Protein AF-A0A485AJV1-F1 (afdb_monomer_lite)

Sequence (93 aa):
MLNLARKKPADAEQVYAYGLYMSGNGQDQAALTHLAALPASQWTDNIRELDTRLRSDQVIAQANRLRDGGQETQAIALLKQAARIRAHSLDAG

Foldseek 3Di:
DPPPPPPDVDDQVVLLVVLVVCVVVVNLVVSLVSLVVHPPVNHDLSSVLSNLLSVLVVLQVVLVVCVVVVNNVVSVVSNVVSVVSNVVSVVPD

Secondary structure (DSSP, 8-state):
--------TT-HHHHHHHHHHHHHTT-HHHHHHHHTTS-GGG--HHHHHHHHHHHHHHHHHHHHHHHHTT-HHHHHHHHHHHHHHHHHHHT--

Structure (mmCIF, N/CA/C/O backbone):
data_AF-A0A485AJV1-F1
#
_entry.id   AF-A0A485AJV1-F1
#
loop_
_atom_site.group_PDB
_atom_site.id
_atom_site.type_symbol
_atom_site.label_atom_id
_atom_site.label_alt_id
_atom_site.label_comp_id
_atom_site.label_asym_id
_atom_site.label_entity_id
_atom_site.label_seq_id
_atom_site.pdbx_PDB_ins_code
_atom_site.Cartn_x
_atom_site.Cartn_y
_atom_site.Cartn_z
_atom_site.occupancy
_atom_site.B_iso_or_equiv
_atom_site.auth_seq_id
_atom_site.auth_comp_id
_atom_site.auth_asym_id
_atom_site.auth_atom_id
_atom_site.pdbx_PDB_model_num
ATOM 1 N N . MET A 1 1 ? 24.717 8.647 -33.224 1.00 38.56 1 MET A N 1
ATOM 2 C CA . MET A 1 1 ? 23.448 7.986 -33.599 1.00 38.56 1 MET A CA 1
ATOM 3 C C . MET A 1 1 ? 22.722 7.627 -32.315 1.00 38.56 1 MET A C 1
ATOM 5 O O . MET A 1 1 ? 23.286 6.881 -31.525 1.00 38.56 1 MET A O 1
ATOM 9 N N . LEU A 1 2 ? 21.547 8.214 -32.055 1.00 50.53 2 LEU A N 1
ATOM 10 C CA . LEU A 1 2 ? 20.719 7.821 -30.913 1.00 50.53 2 LEU A CA 1
ATOM 11 C C . LEU A 1 2 ? 20.264 6.378 -31.135 1.00 50.53 2 LEU A C 1
ATOM 13 O O . LEU A 1 2 ? 19.510 6.104 -32.068 1.00 50.53 2 LEU A O 1
ATOM 17 N N . ASN A 1 3 ? 20.745 5.460 -30.299 1.00 50.53 3 ASN A N 1
ATOM 18 C CA . ASN A 1 3 ? 20.180 4.123 -30.216 1.00 50.53 3 ASN A CA 1
ATOM 19 C C . ASN A 1 3 ? 18.766 4.284 -29.660 1.00 50.53 3 ASN A C 1
ATOM 21 O O . ASN A 1 3 ? 18.582 4.506 -28.465 1.00 50.53 3 ASN A O 1
ATOM 25 N N . LEU A 1 4 ? 17.779 4.247 -30.554 1.00 52.81 4 LEU A N 1
ATOM 26 C CA . LEU A 1 4 ? 16.367 4.181 -30.212 1.00 52.81 4 LEU A CA 1
ATOM 27 C C . LEU A 1 4 ? 16.187 2.978 -29.291 1.00 52.81 4 LEU A C 1
ATOM 29 O O . LEU A 1 4 ? 16.279 1.830 -29.735 1.00 52.81 4 LEU A O 1
ATOM 33 N N . ALA A 1 5 ? 16.000 3.267 -28.001 1.00 54.88 5 ALA A N 1
ATOM 34 C CA . ALA A 1 5 ? 15.647 2.302 -26.981 1.00 54.88 5 ALA A CA 1
ATOM 35 C C . ALA A 1 5 ? 14.568 1.396 -27.569 1.00 54.88 5 ALA A C 1
ATOM 37 O O . ALA A 1 5 ? 13.480 1.856 -27.931 1.00 54.88 5 ALA A O 1
ATOM 38 N N . ARG A 1 6 ? 14.908 0.115 -27.754 1.00 53.97 6 ARG A N 1
ATOM 39 C CA . ARG A 1 6 ? 13.934 -0.904 -28.134 1.00 53.97 6 ARG A CA 1
ATOM 40 C C . ARG A 1 6 ? 12.778 -0.732 -27.159 1.00 53.97 6 ARG A C 1
ATOM 42 O O . ARG A 1 6 ? 13.004 -0.900 -25.965 1.00 53.97 6 ARG A O 1
ATOM 49 N N . LYS A 1 7 ? 11.588 -0.361 -27.649 1.00 49.53 7 LYS A N 1
ATOM 50 C CA . LYS A 1 7 ? 10.342 -0.408 -26.877 1.00 49.53 7 LYS A CA 1
ATOM 51 C C . LYS A 1 7 ? 10.221 -1.833 -26.349 1.00 49.53 7 LYS A C 1
ATOM 53 O O . LYS A 1 7 ? 9.771 -2.724 -27.065 1.00 49.53 7 LYS A O 1
ATOM 58 N N . LYS A 1 8 ? 10.720 -2.061 -25.137 1.00 55.16 8 LYS A N 1
ATOM 59 C CA . LYS A 1 8 ? 10.496 -3.292 -24.406 1.00 55.16 8 LYS A CA 1
ATOM 60 C C . LYS A 1 8 ? 9.105 -3.128 -23.809 1.00 55.16 8 LYS A C 1
ATOM 62 O O . LYS A 1 8 ? 8.913 -2.201 -23.0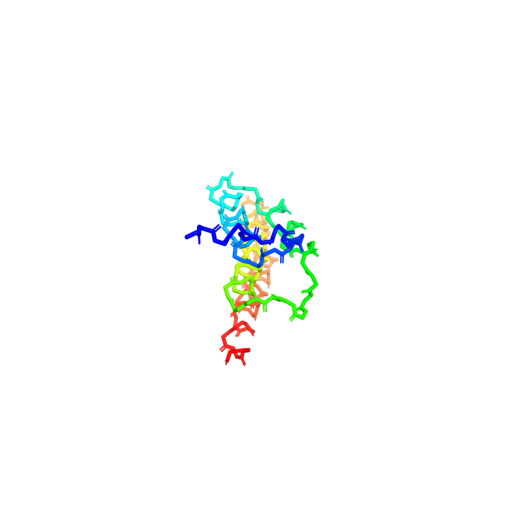24 1.00 55.16 8 LYS A O 1
ATOM 67 N N . PRO A 1 9 ? 8.109 -3.934 -24.204 1.00 52.06 9 PRO A N 1
ATOM 68 C CA . PRO A 1 9 ? 6.920 -4.043 -23.379 1.00 52.06 9 PRO A CA 1
ATOM 69 C C . PRO A 1 9 ? 7.406 -4.451 -21.981 1.00 52.06 9 PRO A C 1
ATOM 71 O O . PRO A 1 9 ? 8.136 -5.434 -21.868 1.00 52.06 9 PRO A O 1
ATOM 74 N N . ALA A 1 10 ? 7.052 -3.657 -20.967 1.00 64.06 10 ALA A N 1
ATOM 75 C CA . ALA A 1 10 ? 7.436 -3.846 -19.565 1.00 64.06 10 ALA A CA 1
ATOM 76 C C . ALA A 1 10 ? 8.840 -3.332 -19.154 1.00 64.06 10 ALA A C 1
ATOM 78 O O . ALA A 1 10 ? 9.612 -4.033 -18.505 1.00 64.06 10 ALA A O 1
ATOM 79 N N . ASP A 1 11 ? 9.174 -2.084 -19.497 1.00 85.88 11 ASP A N 1
ATOM 80 C CA . ASP A 1 11 ? 10.251 -1.368 -18.799 1.00 85.88 11 ASP A CA 1
ATOM 81 C C . ASP A 1 11 ? 9.846 -1.117 -17.334 1.00 85.88 11 ASP A C 1
ATOM 83 O O . ASP A 1 11 ? 8.867 -0.414 -17.062 1.00 85.88 11 ASP A O 1
ATOM 87 N N . ALA A 1 12 ? 10.583 -1.710 -16.394 1.00 90.56 12 ALA A N 1
ATOM 88 C CA . ALA A 1 12 ? 10.304 -1.605 -14.966 1.00 90.56 12 ALA A CA 1
ATOM 89 C C . ALA A 1 12 ? 10.329 -0.146 -14.472 1.00 90.56 12 ALA A C 1
ATOM 91 O O . ALA A 1 12 ? 9.535 0.214 -13.603 1.00 90.56 12 ALA A O 1
ATOM 92 N N . GLU A 1 13 ? 11.170 0.718 -15.049 1.00 90.94 13 GLU A N 1
ATOM 93 C CA . GLU A 1 13 ? 11.214 2.136 -14.672 1.00 90.94 13 GLU A CA 1
ATOM 94 C C . GLU A 1 13 ? 9.937 2.870 -15.091 1.00 90.94 13 GLU A C 1
ATOM 96 O O . GLU A 1 13 ? 9.375 3.643 -14.313 1.00 90.94 13 GLU A O 1
ATOM 101 N N . GLN A 1 14 ? 9.426 2.583 -16.292 1.00 93.00 14 GLN A N 1
ATOM 102 C CA . GLN A 1 14 ? 8.171 3.155 -16.775 1.00 93.00 14 GLN A CA 1
ATOM 10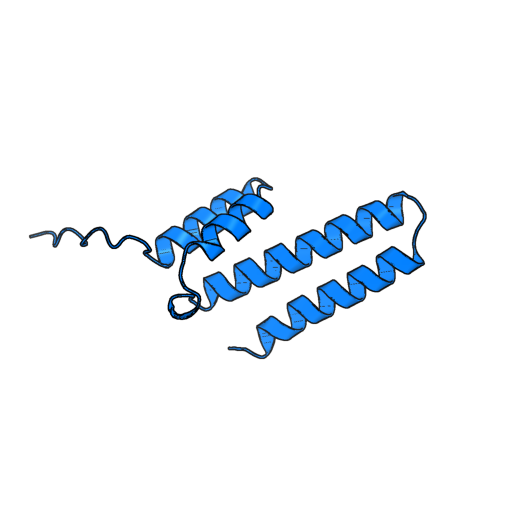3 C C . GLN A 1 14 ? 6.986 2.698 -15.914 1.00 93.00 14 GLN A C 1
ATOM 105 O O . GLN A 1 14 ? 6.153 3.521 -15.527 1.00 93.00 14 GLN A O 1
ATOM 110 N N . VAL A 1 15 ? 6.920 1.397 -15.608 1.00 94.69 15 VAL A N 1
ATOM 111 C CA . VAL A 1 15 ? 5.865 0.812 -14.766 1.00 94.69 15 VAL A CA 1
ATOM 112 C C . VAL A 1 15 ? 5.878 1.447 -13.375 1.00 94.69 15 VAL A C 1
ATOM 114 O O . VAL A 1 15 ? 4.831 1.850 -12.865 1.00 94.69 15 VAL A O 1
ATOM 117 N N . TYR A 1 16 ? 7.064 1.612 -12.787 1.00 96.00 16 TYR A N 1
ATOM 118 C CA . TYR A 1 16 ? 7.230 2.288 -11.504 1.00 96.00 16 TYR A CA 1
ATOM 119 C C . TYR A 1 16 ? 6.781 3.756 -11.552 1.00 96.00 16 TYR A C 1
ATOM 121 O O . TYR A 1 16 ? 5.969 4.180 -10.727 1.00 96.00 16 TYR A O 1
ATOM 129 N N . ALA A 1 17 ? 7.254 4.530 -12.534 1.00 96.62 17 ALA A N 1
ATOM 130 C CA . ALA A 1 17 ? 6.926 5.949 -12.663 1.00 96.62 17 ALA A CA 1
ATOM 131 C C . ALA A 1 17 ? 5.420 6.185 -12.858 1.00 96.62 17 ALA A C 1
ATOM 133 O O . ALA A 1 17 ? 4.842 7.088 -12.248 1.00 96.62 17 ALA A O 1
ATOM 134 N N . TYR A 1 18 ? 4.759 5.355 -13.669 1.00 96.56 18 TYR A N 1
ATOM 135 C CA . TYR A 1 18 ? 3.317 5.465 -13.869 1.00 96.56 18 TYR A CA 1
ATOM 136 C C . TYR A 1 18 ? 2.525 5.006 -12.635 1.00 96.56 18 TYR A C 1
ATOM 138 O O . TYR A 1 18 ? 1.534 5.640 -12.270 1.00 96.56 18 TYR A O 1
ATOM 146 N N . GLY A 1 19 ? 3.009 3.977 -11.931 1.00 97.44 19 GLY A N 1
ATOM 147 C CA . GLY A 1 19 ? 2.504 3.583 -10.614 1.00 97.44 19 GLY A CA 1
ATOM 148 C C . GLY A 1 19 ? 2.539 4.733 -9.601 1.00 97.44 19 GLY A C 1
ATOM 149 O O . GLY A 1 19 ? 1.532 5.009 -8.948 1.00 97.44 19 GLY A O 1
ATOM 150 N N . LEU A 1 20 ? 3.664 5.453 -9.513 1.00 98.00 20 LEU A N 1
ATOM 151 C CA . LEU A 1 20 ? 3.797 6.633 -8.652 1.00 98.00 20 LEU A CA 1
ATOM 152 C C . LEU A 1 20 ? 2.814 7.743 -9.027 1.00 98.00 20 LEU A C 1
ATOM 154 O O . LEU A 1 20 ? 2.185 8.312 -8.138 1.00 98.00 20 LEU A O 1
ATOM 158 N N . TYR A 1 21 ? 2.667 8.043 -10.320 1.00 98.00 21 TYR A N 1
ATOM 159 C CA . TYR A 1 21 ? 1.721 9.055 -10.793 1.00 98.00 21 TYR A CA 1
ATOM 160 C C . TYR A 1 21 ? 0.279 8.725 -10.381 1.00 98.00 21 TYR A C 1
ATOM 162 O O . TYR A 1 21 ? -0.419 9.581 -9.842 1.00 98.00 21 TYR A O 1
ATOM 170 N N . MET A 1 22 ? -0.158 7.478 -10.578 1.00 98.38 22 MET A N 1
ATOM 171 C CA . MET A 1 22 ? -1.496 7.038 -10.170 1.00 98.38 22 MET A CA 1
ATOM 172 C C . MET A 1 22 ? -1.686 7.110 -8.651 1.00 98.38 22 MET A C 1
ATOM 174 O O . MET A 1 22 ? -2.701 7.632 -8.193 1.00 98.38 22 MET A O 1
ATOM 178 N N . SER A 1 23 ? -0.701 6.658 -7.869 1.00 97.50 23 SER A N 1
ATOM 179 C CA . SER A 1 23 ? -0.731 6.766 -6.402 1.00 97.50 23 SER A CA 1
ATOM 180 C C . SER A 1 23 ? -0.815 8.223 -5.934 1.00 97.50 23 SER A C 1
ATOM 182 O O . SER A 1 23 ? -1.643 8.556 -5.091 1.00 97.50 23 SER A O 1
ATOM 184 N N . GLY A 1 24 ? -0.034 9.125 -6.539 1.00 96.69 24 GLY A N 1
ATOM 185 C CA . GLY A 1 24 ? -0.081 10.561 -6.242 1.00 96.69 24 GLY A CA 1
ATOM 186 C C . GLY A 1 24 ? -1.443 11.208 -6.523 1.00 96.69 24 GLY A C 1
ATOM 187 O O . GLY A 1 24 ? -1.773 12.220 -5.912 1.00 96.69 24 GLY A O 1
ATOM 188 N N . ASN A 1 25 ? -2.254 10.591 -7.387 1.00 97.38 25 ASN A N 1
ATOM 189 C CA . ASN A 1 25 ? -3.619 11.011 -7.706 1.00 97.38 25 ASN A CA 1
ATOM 190 C C . ASN A 1 25 ? -4.698 10.237 -6.923 1.00 97.38 25 ASN A C 1
ATOM 192 O O . ASN A 1 25 ? -5.878 10.315 -7.267 1.00 97.38 25 ASN A O 1
ATOM 196 N N . GLY A 1 26 ? -4.318 9.457 -5.905 1.00 95.44 26 GLY A N 1
ATOM 197 C CA . GLY A 1 26 ? -5.241 8.652 -5.097 1.00 95.44 26 GLY A CA 1
ATOM 198 C C . GLY A 1 26 ? -5.804 7.421 -5.817 1.00 95.44 26 GLY A C 1
ATOM 199 O O . GLY A 1 26 ? -6.799 6.845 -5.380 1.00 95.44 26 GLY A O 1
ATOM 200 N N . GLN A 1 27 ? -5.198 7.001 -6.929 1.00 97.44 27 GLN A N 1
ATOM 201 C CA . GLN A 1 27 ? -5.631 5.851 -7.726 1.00 97.44 27 GLN A CA 1
ATOM 202 C C . GLN A 1 27 ? -4.890 4.568 -7.318 1.00 97.44 27 GLN A C 1
ATOM 204 O O . GLN A 1 27 ? -4.418 3.812 -8.167 1.00 97.44 27 GLN A O 1
ATOM 209 N N . ASP A 1 28 ? -4.790 4.296 -6.016 1.00 96.38 28 ASP A N 1
ATOM 210 C CA . ASP A 1 28 ? -3.936 3.233 -5.465 1.00 96.38 28 ASP A CA 1
ATOM 211 C C . ASP A 1 28 ? -4.247 1.838 -6.028 1.00 96.38 28 ASP A C 1
ATOM 213 O O . ASP A 1 28 ? -3.342 1.072 -6.353 1.00 96.38 28 ASP A O 1
ATOM 217 N N . GLN A 1 29 ? -5.527 1.509 -6.228 1.00 96.62 29 GLN A N 1
ATOM 218 C CA . GLN A 1 29 ? -5.915 0.223 -6.820 1.00 96.62 29 GLN A CA 1
ATOM 219 C C . GLN A 1 29 ? -5.503 0.104 -8.297 1.00 96.62 29 GLN A C 1
ATOM 221 O O . GLN A 1 29 ? -5.127 -0.979 -8.756 1.00 96.62 29 GLN A O 1
ATOM 226 N N . ALA A 1 30 ? -5.563 1.207 -9.050 1.00 97.50 30 ALA A N 1
ATOM 227 C CA . ALA A 1 30 ? -5.100 1.238 -10.435 1.00 97.50 30 ALA A CA 1
ATOM 228 C C . ALA A 1 30 ? -3.570 1.130 -10.493 1.00 97.50 30 ALA A C 1
ATOM 230 O O . ALA A 1 30 ? -3.049 0.365 -11.303 1.00 97.50 30 ALA A O 1
ATOM 231 N N . ALA A 1 31 ? -2.868 1.803 -9.573 1.00 98.12 31 ALA A N 1
ATOM 232 C CA . ALA A 1 31 ? -1.428 1.669 -9.390 1.00 98.12 31 ALA A CA 1
ATOM 233 C C . ALA A 1 31 ? -1.031 0.206 -9.140 1.00 98.12 31 ALA A C 1
ATOM 235 O O . ALA A 1 31 ? -0.241 -0.340 -9.906 1.00 98.12 31 ALA A O 1
ATOM 236 N N . LEU A 1 32 ? -1.652 -0.471 -8.168 1.00 98.00 32 LEU A N 1
ATOM 237 C CA . LEU A 1 32 ? -1.404 -1.893 -7.883 1.00 98.00 32 LEU A CA 1
ATOM 238 C C . LEU A 1 32 ? -1.639 -2.795 -9.102 1.00 98.00 32 LEU A C 1
ATOM 240 O O . LEU A 1 32 ? -0.827 -3.669 -9.402 1.00 98.00 32 LEU A O 1
ATOM 244 N N . THR A 1 33 ? -2.735 -2.569 -9.831 1.00 97.69 33 THR A N 1
ATOM 245 C CA . THR A 1 33 ? -3.066 -3.347 -11.038 1.00 97.69 33 THR A CA 1
ATOM 246 C C . THR A 1 33 ? -2.016 -3.151 -12.134 1.00 97.69 33 THR A C 1
ATOM 248 O O . THR A 1 33 ? -1.638 -4.104 -12.811 1.00 97.69 33 THR A O 1
ATOM 251 N N . HIS A 1 34 ? -1.515 -1.925 -12.295 1.00 96.50 34 HIS A N 1
ATOM 252 C CA . HIS A 1 34 ? -0.475 -1.613 -13.268 1.00 96.50 34 HIS A CA 1
ATOM 253 C C . HIS A 1 34 ? 0.875 -2.238 -12.905 1.00 96.50 34 HIS A C 1
ATOM 255 O O . HIS A 1 34 ? 1.517 -2.820 -13.776 1.00 96.50 34 HIS A O 1
ATOM 261 N N . LEU A 1 35 ? 1.287 -2.176 -11.632 1.00 96.56 35 LEU A N 1
ATOM 262 C CA . LEU A 1 35 ? 2.516 -2.830 -11.166 1.00 96.56 35 LEU A CA 1
ATOM 263 C C . LEU A 1 35 ? 2.456 -4.349 -11.391 1.00 96.56 35 LEU A C 1
ATOM 265 O O . LEU A 1 35 ? 3.420 -4.947 -11.865 1.00 96.56 35 LEU A O 1
ATOM 269 N N . ALA A 1 36 ? 1.300 -4.967 -11.131 1.00 95.56 36 ALA A N 1
ATOM 270 C CA . ALA A 1 36 ? 1.078 -6.401 -11.321 1.00 95.56 36 ALA A CA 1
ATOM 271 C C . ALA A 1 36 ? 1.099 -6.863 -12.793 1.00 95.56 36 ALA A C 1
ATOM 273 O O . ALA A 1 36 ? 1.182 -8.065 -13.047 1.00 95.56 36 ALA A O 1
ATOM 274 N N . ALA A 1 37 ? 1.055 -5.945 -13.766 1.00 91.81 37 ALA A N 1
ATOM 275 C CA . ALA A 1 37 ? 1.231 -6.281 -15.181 1.00 91.81 37 ALA A CA 1
ATOM 276 C C . ALA A 1 37 ? 2.686 -6.663 -15.522 1.00 91.81 37 ALA A C 1
ATOM 278 O O . ALA A 1 37 ? 2.935 -7.302 -16.546 1.00 91.81 37 ALA A O 1
ATOM 279 N N . LEU A 1 38 ? 3.645 -6.288 -14.668 1.00 92.88 38 LEU A N 1
ATOM 280 C CA . LEU A 1 38 ? 5.044 -6.686 -14.768 1.00 92.88 38 LEU A CA 1
ATOM 281 C C . LEU A 1 38 ? 5.250 -8.037 -14.055 1.00 92.88 38 LEU A C 1
ATOM 283 O O . LEU A 1 38 ? 4.875 -8.154 -12.884 1.00 92.88 38 LEU A O 1
ATOM 287 N N . PRO A 1 39 ? 5.877 -9.051 -14.687 1.00 93.88 39 PRO A N 1
ATOM 288 C CA . PRO A 1 39 ? 6.216 -10.296 -14.002 1.00 93.88 39 PRO A CA 1
ATOM 289 C C . PRO A 1 39 ? 7.052 -10.029 -12.746 1.00 93.88 39 PRO A C 1
ATOM 291 O O . PRO A 1 39 ? 7.993 -9.241 -12.795 1.00 93.88 39 PRO A O 1
ATOM 294 N N . ALA A 1 40 ? 6.765 -10.722 -11.640 1.00 91.75 40 ALA A N 1
ATOM 295 C CA . ALA A 1 40 ? 7.440 -10.492 -10.355 1.00 91.75 40 ALA A CA 1
ATOM 296 C C . ALA A 1 40 ? 8.978 -10.626 -10.423 1.00 91.75 40 ALA A C 1
ATOM 298 O O . ALA A 1 40 ? 9.696 -9.949 -9.691 1.00 91.75 40 ALA A O 1
ATOM 299 N N . SER A 1 41 ? 9.500 -11.449 -11.341 1.00 92.31 41 SER A N 1
ATOM 300 C CA . SER A 1 41 ? 10.943 -11.584 -11.602 1.00 92.31 41 SER A CA 1
ATOM 301 C C . SER A 1 41 ? 11.598 -10.324 -12.179 1.00 92.31 41 SER A C 1
ATOM 303 O O . SER A 1 41 ? 12.818 -10.210 -12.152 1.00 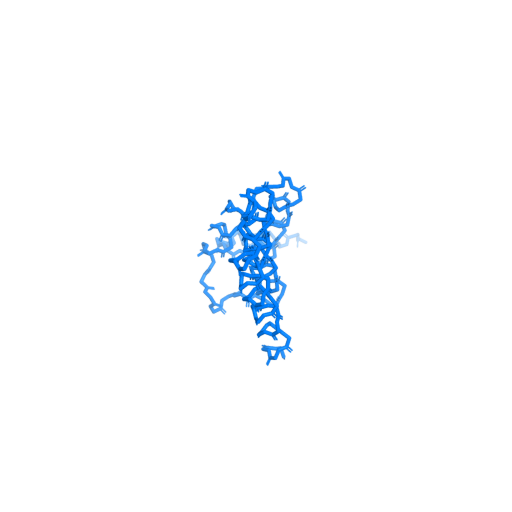92.31 41 SER A O 1
ATOM 305 N N . GLN A 1 42 ? 10.806 -9.388 -12.701 1.00 92.31 42 GLN A N 1
ATOM 306 C CA . GLN A 1 42 ? 11.263 -8.104 -13.233 1.00 92.31 42 GLN A CA 1
ATOM 307 C C . GLN A 1 42 ? 11.029 -6.949 -12.251 1.00 92.31 42 GLN A C 1
ATOM 309 O O . GLN A 1 42 ? 11.381 -5.811 -12.556 1.00 92.31 42 GLN A O 1
ATOM 314 N N . TRP A 1 43 ? 10.435 -7.210 -11.081 1.00 94.25 43 TRP A N 1
ATOM 315 C CA . TRP A 1 43 ? 10.227 -6.170 -10.081 1.00 94.25 43 TRP A CA 1
ATOM 316 C C . TRP A 1 43 ? 11.571 -5.691 -9.535 1.00 94.25 43 TRP A C 1
ATOM 318 O O . TRP A 1 43 ? 12.424 -6.487 -9.133 1.00 94.25 43 TRP A O 1
ATOM 328 N N . THR A 1 44 ? 11.737 -4.375 -9.515 1.00 94.12 44 THR A N 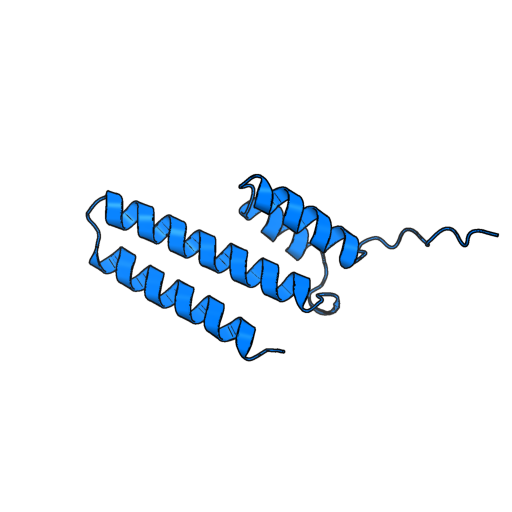1
ATOM 329 C CA . THR A 1 44 ? 12.821 -3.700 -8.802 1.00 94.12 44 THR A CA 1
ATOM 330 C C . THR A 1 44 ? 12.415 -3.473 -7.349 1.00 94.12 44 THR A C 1
ATOM 332 O O . THR A 1 44 ? 11.235 -3.578 -7.001 1.00 94.12 44 THR A O 1
ATOM 335 N N . ASP A 1 45 ? 13.370 -3.105 -6.500 1.00 93.69 45 ASP A N 1
ATOM 336 C CA . ASP A 1 45 ? 13.083 -2.806 -5.090 1.00 93.69 45 ASP A CA 1
ATOM 337 C C . ASP A 1 45 ? 12.124 -1.621 -4.951 1.00 93.69 45 ASP A C 1
ATOM 339 O O . ASP A 1 45 ? 11.202 -1.658 -4.145 1.00 93.69 45 ASP A O 1
ATOM 343 N N . ASN A 1 46 ? 12.233 -0.635 -5.844 1.00 94.62 46 ASN A N 1
ATOM 344 C CA . ASN A 1 46 ? 11.294 0.482 -5.927 1.00 94.62 46 ASN A CA 1
ATOM 345 C C . ASN A 1 46 ? 9.850 0.026 -6.215 1.00 94.62 46 ASN A C 1
ATOM 347 O O . ASN A 1 46 ? 8.905 0.569 -5.643 1.00 94.62 46 ASN A O 1
ATOM 351 N N . ILE A 1 47 ? 9.659 -0.978 -7.082 1.00 96.19 47 ILE A N 1
ATOM 352 C CA . ILE A 1 47 ? 8.327 -1.539 -7.366 1.00 96.19 47 ILE A CA 1
ATOM 353 C C . ILE A 1 47 ? 7.799 -2.314 -6.156 1.00 96.19 47 ILE A C 1
ATOM 355 O O . ILE A 1 47 ? 6.634 -2.143 -5.799 1.00 96.19 47 ILE A O 1
ATOM 359 N N . ARG A 1 48 ? 8.643 -3.130 -5.511 1.00 96.31 48 ARG A N 1
ATOM 360 C CA . ARG A 1 48 ? 8.272 -3.883 -4.297 1.00 96.31 48 ARG A CA 1
ATOM 361 C C . ARG A 1 48 ? 7.863 -2.952 -3.159 1.00 96.31 48 ARG A C 1
ATOM 363 O O . ARG A 1 48 ? 6.848 -3.189 -2.504 1.00 96.31 48 ARG A O 1
ATOM 370 N N . GLU A 1 49 ? 8.623 -1.883 -2.953 1.00 96.00 49 GLU A N 1
ATOM 371 C CA . GLU A 1 49 ? 8.345 -0.891 -1.919 1.00 96.00 49 GLU A CA 1
ATOM 372 C C . GLU A 1 49 ? 7.046 -0.134 -2.215 1.00 96.00 49 GLU A C 1
ATOM 374 O O . GLU A 1 49 ? 6.201 0.020 -1.331 1.00 96.00 49 GLU A O 1
ATOM 379 N N . LEU A 1 50 ? 6.823 0.273 -3.470 1.00 97.25 50 LEU A N 1
ATOM 380 C CA . LEU A 1 50 ? 5.576 0.932 -3.852 1.00 97.25 50 LEU A CA 1
ATOM 381 C C . LEU A 1 50 ? 4.359 0.011 -3.683 1.00 97.25 50 LEU A C 1
ATOM 383 O O . LEU A 1 50 ? 3.363 0.448 -3.110 1.00 97.25 50 LEU A O 1
ATOM 387 N N . ASP A 1 51 ? 4.428 -1.248 -4.126 1.00 97.75 51 ASP A N 1
ATOM 388 C CA . ASP A 1 51 ? 3.350 -2.229 -3.924 1.00 97.75 51 ASP A CA 1
ATOM 389 C C . ASP A 1 51 ? 3.055 -2.434 -2.429 1.00 97.75 51 ASP A C 1
ATOM 391 O O . ASP A 1 51 ? 1.897 -2.353 -2.011 1.00 97.75 51 ASP A O 1
ATOM 395 N N . THR A 1 52 ? 4.095 -2.596 -1.604 1.00 97.44 52 THR A N 1
ATOM 396 C CA . THR A 1 52 ? 3.944 -2.749 -0.149 1.00 97.44 52 THR A CA 1
ATOM 397 C C . THR A 1 52 ? 3.256 -1.535 0.468 1.00 97.44 52 THR A C 1
ATOM 399 O O . THR A 1 52 ? 2.293 -1.687 1.230 1.00 97.44 52 THR A O 1
ATOM 402 N N . ARG A 1 53 ? 3.721 -0.324 0.135 1.00 97.06 53 ARG A N 1
ATOM 403 C CA . ARG A 1 53 ? 3.142 0.924 0.641 1.00 97.06 53 ARG A CA 1
ATOM 404 C C . ARG A 1 53 ? 1.665 1.021 0.279 1.00 97.06 53 ARG A C 1
ATOM 406 O O . ARG A 1 53 ? 0.839 1.198 1.168 1.00 97.06 53 ARG A O 1
ATOM 413 N N . LEU A 1 54 ? 1.330 0.809 -0.994 1.00 97.88 54 LEU A N 1
ATOM 414 C CA . LEU A 1 54 ? -0.045 0.864 -1.491 1.00 97.88 54 LEU A CA 1
ATOM 415 C C . LEU A 1 54 ? -0.961 -0.142 -0.778 1.00 97.88 54 LEU A C 1
ATOM 417 O O . LEU A 1 54 ? -2.065 0.210 -0.367 1.00 97.88 54 LEU A O 1
ATOM 421 N N . ARG A 1 55 ? -0.506 -1.383 -0.563 1.00 97.44 55 ARG A N 1
ATOM 422 C CA . ARG A 1 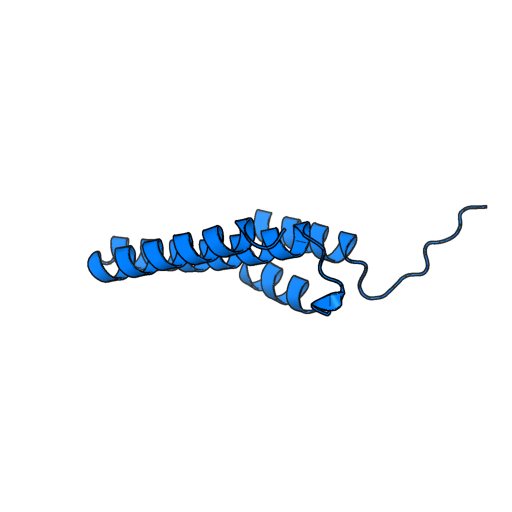55 ? -1.280 -2.395 0.183 1.00 97.44 55 ARG A CA 1
ATOM 423 C C . ARG A 1 55 ? -1.479 -2.010 1.646 1.00 97.44 55 ARG A C 1
ATOM 425 O O . ARG A 1 55 ? -2.574 -2.178 2.180 1.00 97.44 55 ARG A O 1
ATOM 432 N N . SER A 1 56 ? -0.438 -1.491 2.296 1.00 97.50 56 SER A N 1
ATOM 433 C CA . SER A 1 56 ? -0.529 -0.980 3.667 1.00 97.50 56 SER A CA 1
ATOM 434 C C . SER A 1 56 ? -1.543 0.163 3.759 1.00 97.50 56 SER A C 1
ATOM 436 O O . SER A 1 56 ? -2.367 0.180 4.675 1.00 97.50 56 SER A O 1
ATOM 438 N N . ASP A 1 57 ? -1.510 1.101 2.815 1.00 96.81 57 ASP A N 1
ATOM 439 C CA . ASP A 1 57 ? -2.372 2.283 2.814 1.00 96.81 57 ASP A CA 1
ATOM 440 C C . ASP A 1 57 ? -3.850 1.907 2.621 1.00 96.81 57 ASP A C 1
ATOM 442 O O . ASP A 1 57 ? -4.719 2.463 3.295 1.00 96.81 57 ASP A O 1
ATOM 446 N N . GLN A 1 58 ? -4.155 0.877 1.821 1.00 96.56 58 GLN A N 1
ATOM 447 C CA . GLN A 1 58 ? -5.514 0.328 1.709 1.00 96.56 58 GLN A CA 1
ATOM 448 C C . GLN A 1 58 ? -6.049 -0.214 3.041 1.00 96.56 58 GLN A C 1
ATOM 450 O O . GLN A 1 58 ? -7.199 0.056 3.409 1.00 96.56 58 GLN A O 1
ATOM 455 N N . VAL A 1 59 ? -5.218 -0.952 3.782 1.00 97.75 59 VAL A N 1
ATOM 456 C CA . VAL A 1 59 ? -5.584 -1.495 5.099 1.00 97.75 59 VAL A CA 1
ATOM 457 C C . VAL A 1 59 ? -5.780 -0.365 6.112 1.00 97.75 59 VAL A C 1
ATOM 459 O O . VAL A 1 59 ? -6.754 -0.380 6.866 1.00 97.75 59 VAL A O 1
ATOM 462 N N . ILE A 1 60 ? -4.916 0.654 6.098 1.00 97.88 60 ILE A N 1
ATOM 463 C CA . ILE A 1 60 ? -5.054 1.845 6.951 1.00 97.88 60 ILE A CA 1
ATOM 464 C C . ILE A 1 60 ? -6.339 2.610 6.613 1.00 97.88 60 ILE A C 1
ATOM 466 O O . ILE A 1 60 ? -7.086 2.985 7.515 1.00 97.88 60 ILE A O 1
ATOM 470 N N . ALA A 1 61 ? -6.653 2.802 5.330 1.00 96.94 61 ALA A N 1
ATOM 471 C CA . ALA A 1 61 ? -7.881 3.466 4.906 1.00 96.94 61 ALA A CA 1
ATOM 472 C C . ALA A 1 61 ? -9.135 2.700 5.363 1.00 96.94 61 ALA A C 1
ATOM 474 O O . ALA A 1 61 ? -10.119 3.312 5.779 1.00 96.94 61 ALA A O 1
ATOM 475 N N . GLN A 1 62 ? -9.106 1.364 5.330 1.00 97.81 62 GLN A N 1
ATOM 476 C CA . GLN A 1 62 ? -10.179 0.541 5.888 1.00 97.81 62 GLN A CA 1
ATOM 477 C C . GLN A 1 62 ? -10.272 0.676 7.412 1.00 97.81 62 GLN A C 1
ATOM 479 O O . GLN A 1 62 ? -11.376 0.820 7.937 1.00 97.81 62 GLN A O 1
ATOM 484 N N . ALA A 1 63 ? -9.136 0.675 8.112 1.00 98.50 63 ALA A N 1
ATOM 485 C CA . ALA A 1 63 ? -9.092 0.879 9.555 1.00 98.50 63 ALA A CA 1
ATOM 486 C C . ALA A 1 63 ? -9.700 2.230 9.956 1.00 98.50 63 ALA A C 1
ATOM 488 O O . ALA A 1 63 ? -10.513 2.283 10.875 1.00 98.50 63 ALA A O 1
ATOM 489 N N . ASN A 1 64 ? -9.377 3.299 9.224 1.00 98.06 64 ASN A N 1
ATOM 490 C CA . ASN A 1 64 ? -9.940 4.626 9.462 1.00 98.06 64 ASN A CA 1
ATOM 491 C C . ASN A 1 64 ? -11.465 4.626 9.302 1.00 98.06 64 ASN A C 1
ATOM 493 O O . ASN A 1 64 ? -12.159 5.082 10.202 1.00 98.06 64 ASN A O 1
ATOM 497 N N . ARG A 1 65 ? -12.004 4.014 8.235 1.00 98.38 65 ARG A N 1
ATOM 498 C CA . ARG A 1 65 ? -13.464 3.884 8.060 1.00 98.38 65 ARG A CA 1
ATOM 499 C C . ARG A 1 65 ? -14.136 3.122 9.205 1.00 98.38 65 ARG A C 1
ATOM 501 O O . ARG A 1 65 ? -15.229 3.491 9.623 1.00 98.38 65 ARG A O 1
ATOM 508 N N . LEU A 1 66 ? -13.504 2.059 9.709 1.00 98.62 66 LEU A N 1
ATOM 509 C CA . LEU A 1 66 ? -14.023 1.300 10.851 1.00 98.62 66 LEU A CA 1
ATOM 510 C C . LEU A 1 66 ? -14.023 2.137 12.128 1.00 98.62 66 LEU A C 1
ATOM 512 O O . LEU A 1 66 ? -15.030 2.155 12.832 1.00 98.62 66 LEU A O 1
ATOM 516 N N . ARG A 1 67 ? -12.931 2.856 12.401 1.00 98.19 67 ARG A N 1
ATOM 517 C CA . ARG A 1 67 ? -12.835 3.778 13.536 1.00 98.19 67 ARG A CA 1
ATOM 518 C C . ARG A 1 67 ? -13.908 4.862 13.469 1.00 98.19 67 ARG A C 1
ATOM 520 O O . ARG A 1 67 ? -14.606 5.079 14.453 1.00 98.19 67 ARG A O 1
ATOM 527 N N . ASP A 1 68 ? -14.077 5.492 12.309 1.00 98.25 68 ASP A N 1
ATOM 528 C CA . ASP A 1 68 ? -15.074 6.548 12.103 1.00 98.25 68 ASP A CA 1
ATOM 529 C C . ASP A 1 68 ? -16.514 6.011 12.269 1.00 98.25 68 ASP A C 1
ATOM 531 O O . ASP A 1 68 ? -17.416 6.746 12.663 1.00 98.25 68 ASP A O 1
ATOM 535 N N . GLY A 1 69 ? -16.722 4.707 12.042 1.00 98.06 69 GLY A N 1
ATOM 536 C CA . GLY A 1 69 ? -17.963 3.981 12.330 1.00 98.06 69 GLY A CA 1
ATOM 537 C C . GLY A 1 69 ? -18.067 3.382 13.742 1.00 98.06 69 GLY A C 1
ATOM 538 O O . GLY A 1 69 ? -18.973 2.586 13.986 1.00 98.06 69 GLY A O 1
ATOM 539 N N . GLY A 1 70 ? -17.144 3.698 14.658 1.00 98.19 70 GLY A N 1
ATOM 540 C CA . GLY A 1 70 ? -17.146 3.230 16.052 1.00 98.19 70 GLY A CA 1
ATOM 541 C C . GLY A 1 70 ? -16.615 1.807 16.280 1.00 98.19 70 GLY A C 1
ATOM 542 O O . GLY A 1 70 ? -16.681 1.291 17.394 1.00 98.19 70 GLY A O 1
ATOM 543 N N . 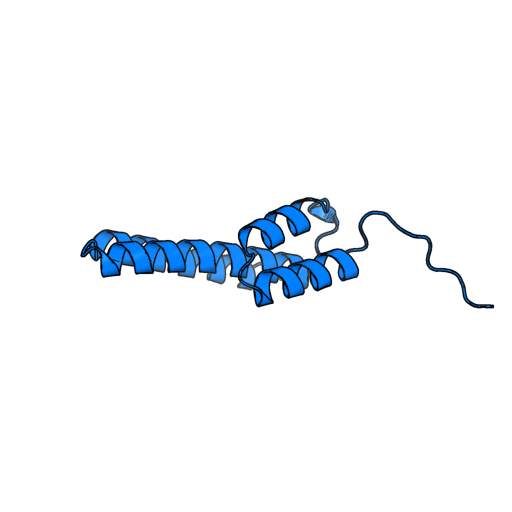GLN A 1 71 ? -16.065 1.152 15.257 1.00 98.62 71 GLN A N 1
ATOM 544 C CA . GLN A 1 71 ? -15.557 -0.226 15.314 1.00 98.62 71 GLN A CA 1
ATOM 545 C C . GLN A 1 71 ? -14.066 -0.273 15.691 1.00 98.62 71 GLN A C 1
ATOM 547 O O . GLN A 1 71 ? -13.239 -0.856 14.985 1.00 98.62 71 GLN A O 1
ATOM 552 N N . GLU A 1 72 ? -13.718 0.331 16.829 1.00 97.75 72 GLU A N 1
ATOM 553 C CA . GLU A 1 72 ? -12.329 0.574 17.252 1.00 97.75 72 GLU A CA 1
ATOM 554 C C . GLU A 1 72 ? -11.477 -0.705 17.323 1.00 97.75 72 GLU A C 1
ATOM 556 O O . GLU A 1 72 ? -10.355 -0.753 16.818 1.00 97.75 72 GLU A O 1
ATOM 561 N N . THR A 1 73 ? -12.013 -1.794 17.884 1.00 98.31 73 THR A N 1
ATOM 562 C CA . THR A 1 73 ? -11.276 -3.064 18.000 1.00 98.31 73 THR A CA 1
ATOM 563 C C . THR A 1 73 ? -10.869 -3.626 16.636 1.00 98.31 73 THR A C 1
ATOM 565 O O . THR A 1 73 ? -9.755 -4.133 16.482 1.00 98.31 73 THR A O 1
ATOM 568 N N . GLN A 1 74 ? -11.748 -3.520 15.635 1.00 98.38 74 GLN A N 1
ATOM 569 C CA . GLN A 1 74 ? -11.458 -3.993 14.281 1.00 98.38 74 GLN A CA 1
ATOM 570 C C . GLN A 1 74 ? -10.451 -3.071 13.581 1.00 98.38 74 GLN A C 1
ATOM 572 O O . GLN A 1 74 ? -9.527 -3.558 12.930 1.00 98.38 74 GLN A O 1
ATOM 577 N N . ALA A 1 75 ? -10.568 -1.752 13.773 1.00 98.62 75 ALA A N 1
ATOM 578 C CA . ALA A 1 75 ? -9.601 -0.784 13.263 1.00 98.62 75 ALA A CA 1
ATOM 579 C C . ALA A 1 75 ? -8.183 -1.062 13.794 1.00 98.62 75 ALA A C 1
ATOM 581 O O . ALA A 1 75 ? -7.237 -1.158 13.012 1.00 98.62 75 ALA A O 1
ATOM 582 N N . ILE A 1 76 ? -8.030 -1.297 15.103 1.00 98.50 76 ILE A N 1
ATOM 583 C CA . ILE A 1 76 ? -6.738 -1.641 15.722 1.00 98.50 76 ILE A CA 1
ATOM 584 C C . ILE A 1 76 ? -6.155 -2.931 15.130 1.00 98.50 76 ILE A C 1
ATOM 586 O O . ILE A 1 76 ? -4.945 -3.015 14.898 1.00 98.50 76 ILE A O 1
ATOM 590 N N . ALA A 1 77 ? -6.985 -3.949 14.884 1.00 98.44 77 ALA A N 1
ATOM 591 C CA . ALA A 1 77 ? -6.528 -5.196 14.274 1.00 98.44 77 ALA A CA 1
ATOM 592 C C . ALA A 1 77 ? -5.945 -4.959 12.869 1.00 98.44 77 ALA A C 1
ATOM 594 O O . ALA A 1 77 ? -4.857 -5.460 12.568 1.00 98.44 77 ALA A O 1
ATOM 595 N N . LEU A 1 78 ? -6.613 -4.135 12.056 1.00 98.44 78 LEU A N 1
ATOM 596 C CA . LEU A 1 78 ? -6.132 -3.748 10.729 1.00 98.44 78 LEU A CA 1
ATOM 597 C C . LEU A 1 78 ? -4.864 -2.888 10.789 1.00 98.44 78 LEU A C 1
ATOM 599 O O . LEU A 1 78 ? -3.927 -3.141 10.040 1.00 98.44 78 LEU A O 1
ATOM 603 N N . LEU A 1 79 ? -4.755 -1.934 11.716 1.00 98.31 79 LEU A N 1
ATOM 604 C CA . LEU A 1 79 ? -3.527 -1.139 11.872 1.00 98.31 79 LEU A CA 1
ATOM 605 C C . LEU A 1 79 ? -2.317 -2.017 12.222 1.00 98.31 79 LEU A C 1
ATOM 607 O O . LEU A 1 79 ? -1.230 -1.840 11.670 1.00 98.31 79 LEU A O 1
ATOM 611 N N . LYS A 1 80 ? -2.509 -3.031 13.074 1.00 97.88 80 LYS A N 1
ATOM 612 C CA . LYS A 1 80 ? -1.471 -4.036 13.353 1.00 97.88 80 LYS A CA 1
ATOM 613 C C . LYS A 1 80 ? -1.124 -4.858 12.109 1.00 97.88 80 LYS A C 1
ATOM 615 O O . LYS A 1 80 ? 0.023 -5.263 11.950 1.00 97.88 80 LYS A O 1
ATOM 620 N N . GLN A 1 81 ? -2.092 -5.158 11.246 1.00 97.25 81 GLN A N 1
ATOM 621 C CA . GLN A 1 81 ? -1.837 -5.838 9.974 1.00 97.25 81 GLN A CA 1
ATOM 622 C C . GLN A 1 81 ? -1.026 -4.952 9.020 1.00 97.25 81 GLN A C 1
ATOM 624 O O . GLN A 1 81 ? -0.023 -5.420 8.489 1.00 97.25 81 GLN A O 1
ATOM 629 N N . ALA A 1 82 ? -1.393 -3.679 8.861 1.00 96.25 82 ALA A N 1
ATOM 630 C CA . ALA A 1 82 ? -0.660 -2.721 8.033 1.00 96.25 82 ALA A CA 1
ATOM 631 C C . ALA A 1 82 ? 0.804 -2.570 8.481 1.00 96.25 82 ALA A C 1
ATOM 633 O O . ALA A 1 82 ? 1.715 -2.609 7.656 1.00 96.25 82 ALA A O 1
ATOM 634 N N . ALA A 1 83 ? 1.047 -2.501 9.794 1.00 95.25 83 ALA A N 1
ATOM 635 C CA . ALA A 1 83 ? 2.402 -2.459 10.342 1.00 95.25 83 ALA A CA 1
ATOM 636 C C . ALA A 1 83 ? 3.227 -3.707 9.980 1.00 95.25 83 ALA A C 1
ATOM 638 O O . ALA A 1 83 ? 4.403 -3.587 9.649 1.00 95.25 83 ALA A O 1
ATOM 639 N N . ARG A 1 84 ? 2.616 -4.901 9.986 1.00 95.19 84 ARG A N 1
ATOM 640 C CA . ARG A 1 84 ? 3.289 -6.142 9.564 1.00 95.19 84 ARG A CA 1
ATOM 641 C C . ARG A 1 84 ? 3.595 -6.160 8.069 1.00 95.19 84 ARG A C 1
ATOM 643 O O . ARG A 1 84 ? 4.673 -6.601 7.698 1.00 95.19 84 ARG A O 1
ATOM 650 N N . ILE A 1 85 ? 2.675 -5.665 7.234 1.00 93.88 85 ILE A N 1
ATOM 651 C CA . ILE A 1 85 ? 2.896 -5.535 5.784 1.00 93.88 85 ILE A CA 1
ATOM 652 C C . ILE A 1 85 ? 4.130 -4.662 5.529 1.00 93.88 85 ILE A C 1
ATOM 654 O O . ILE A 1 85 ? 5.017 -5.066 4.788 1.00 93.88 85 ILE A O 1
ATOM 658 N N . ARG A 1 86 ? 4.222 -3.512 6.205 1.00 90.69 86 ARG A N 1
ATOM 659 C CA . ARG A 1 86 ? 5.365 -2.598 6.085 1.00 90.69 86 ARG A CA 1
ATOM 660 C C . ARG A 1 86 ? 6.663 -3.167 6.664 1.00 90.69 86 ARG A C 1
ATOM 662 O O . ARG A 1 86 ? 7.724 -2.914 6.119 1.00 90.69 86 ARG A O 1
ATOM 669 N N . ALA A 1 87 ? 6.598 -3.925 7.757 1.00 88.38 87 ALA A N 1
ATOM 670 C CA . ALA A 1 87 ? 7.787 -4.567 8.316 1.00 88.38 87 ALA A CA 1
ATOM 671 C C . ALA A 1 87 ? 8.375 -5.609 7.350 1.00 88.38 87 ALA A C 1
ATOM 673 O O . ALA A 1 87 ? 9.586 -5.683 7.197 1.00 88.38 87 ALA A O 1
ATOM 674 N N . HIS A 1 88 ? 7.521 -6.353 6.641 1.00 77.88 88 HIS A N 1
ATOM 675 C CA . HIS A 1 88 ? 7.968 -7.386 5.710 1.00 77.88 88 HIS A CA 1
ATOM 676 C C . HIS A 1 88 ? 8.734 -6.841 4.490 1.00 77.88 88 HIS A C 1
ATOM 678 O O . HIS A 1 88 ? 9.534 -7.581 3.925 1.00 77.88 88 HIS A O 1
ATOM 684 N N . SER A 1 89 ? 8.540 -5.574 4.086 1.00 70.00 89 SER A N 1
ATOM 685 C CA . SER A 1 89 ? 9.338 -4.983 2.994 1.00 70.00 89 SER A CA 1
ATOM 686 C C . SER A 1 89 ? 10.746 -4.570 3.410 1.00 70.00 89 SER A C 1
ATOM 688 O O . SER A 1 89 ? 11.632 -4.549 2.562 1.00 70.00 89 SER A O 1
ATOM 690 N N . LEU A 1 90 ? 10.976 -4.291 4.697 1.00 62.00 90 LEU A N 1
ATOM 691 C CA . LEU A 1 90 ? 12.290 -3.888 5.212 1.00 62.00 90 LEU A CA 1
ATOM 692 C C . LEU A 1 90 ? 13.265 -5.067 5.342 1.00 62.00 90 LEU A C 1
ATOM 694 O O . LEU A 1 90 ? 14.472 -4.855 5.316 1.00 62.00 90 LEU A O 1
ATOM 698 N N . ASP A 1 91 ? 12.747 -6.293 5.444 1.00 57.59 91 ASP A N 1
ATOM 699 C CA . ASP A 1 91 ? 13.543 -7.519 5.599 1.00 57.59 91 ASP A CA 1
ATOM 700 C C . ASP A 1 91 ? 13.900 -8.192 4.254 1.00 57.59 91 ASP A C 1
ATOM 702 O O . ASP A 1 91 ? 14.603 -9.202 4.235 1.00 57.59 91 ASP A O 1
ATOM 706 N N . ALA A 1 92 ? 13.379 -7.682 3.131 1.00 56.88 92 ALA A N 1
ATOM 707 C CA . ALA A 1 92 ? 13.457 -8.320 1.812 1.00 56.88 92 ALA A CA 1
ATOM 708 C C . ALA A 1 92 ? 14.441 -7.652 0.824 1.00 56.88 92 ALA A C 1
ATOM 710 O O . ALA A 1 92 ? 14.443 -8.027 -0.352 1.00 56.88 92 ALA A O 1
ATOM 711 N N . GLY A 1 93 ? 15.240 -6.678 1.280 1.00 51.41 93 GLY A N 1
ATOM 712 C CA . GLY A 1 93 ? 16.306 -6.010 0.511 1.00 51.41 93 GLY A CA 1
ATOM 713 C C . GLY A 1 93 ? 17.698 -6.454 0.940 1.00 51.41 93 GLY A C 1
ATOM 714 O O . GLY A 1 93 ? 18.576 -6.540 0.054 1.00 51.41 93 GLY A O 1
#

pLDDT: mean 89.29, std 15.73, range [38.56, 98.62]

Organism: Kluyvera cryocrescens (NCBI:txid580)

Radius of gyration: 16.44 Å; chains: 1; bounding box: 41×23×52 Å